Protein AF-A0A5U7RSE9-F1 (afdb_monomer)

Structure (mmCIF, N/CA/C/O backbone):
data_AF-A0A5U7RSE9-F1
#
_entry.id   AF-A0A5U7RSE9-F1
#
loop_
_atom_site.group_PDB
_atom_site.id
_atom_site.type_symbol
_atom_site.label_atom_id
_atom_site.label_alt_id
_atom_site.label_comp_id
_atom_site.label_asym_id
_atom_site.label_entity_id
_atom_site.label_seq_id
_atom_site.pdbx_PDB_ins_code
_atom_site.Cartn_x
_atom_site.Cartn_y
_atom_site.Cartn_z
_atom_site.occupancy
_atom_site.B_iso_or_equiv
_atom_site.auth_seq_id
_atom_site.auth_comp_id
_atom_site.auth_asym_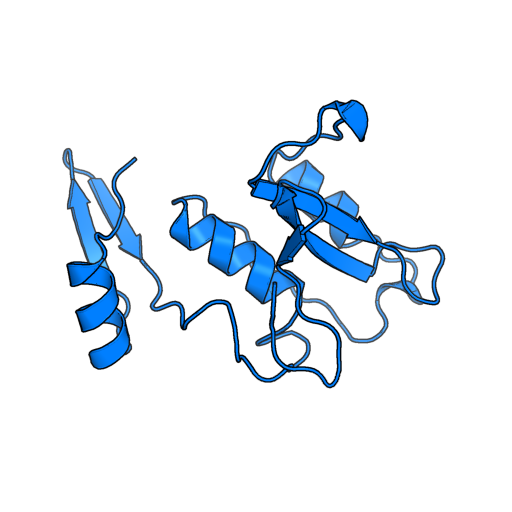id
_atom_site.auth_atom_id
_atom_site.pdbx_PDB_model_num
ATOM 1 N N . MET A 1 1 ? 1.856 3.867 -17.854 1.00 74.69 1 MET A N 1
ATOM 2 C CA . MET A 1 1 ? 3.034 4.048 -16.983 1.00 74.69 1 MET A CA 1
ATOM 3 C C . MET A 1 1 ? 3.894 2.803 -17.070 1.00 74.69 1 MET A C 1
ATOM 5 O O . MET A 1 1 ? 3.316 1.720 -17.140 1.00 74.69 1 MET A O 1
ATOM 9 N N . PRO A 1 2 ? 5.225 2.936 -17.121 1.00 86.88 2 PRO A N 1
ATOM 10 C CA . PRO A 1 2 ? 6.117 1.784 -17.115 1.00 86.88 2 PRO A CA 1
ATOM 11 C C . PRO A 1 2 ? 6.059 1.050 -15.766 1.00 86.88 2 PRO A C 1
ATOM 13 O O . PRO A 1 2 ? 5.820 1.667 -14.730 1.00 86.88 2 PRO A O 1
ATOM 16 N N . PHE A 1 3 ? 6.274 -0.265 -15.781 1.00 87.50 3 PHE A N 1
ATOM 17 C CA . PHE A 1 3 ? 6.263 -1.122 -14.593 1.00 87.50 3 PHE A CA 1
ATOM 18 C C . PHE A 1 3 ? 7.328 -2.217 -14.710 1.00 87.50 3 PHE A C 1
ATOM 20 O O . PHE A 1 3 ? 7.759 -2.556 -15.812 1.00 87.50 3 PHE A O 1
ATOM 27 N N . LEU A 1 4 ? 7.742 -2.778 -13.573 1.00 90.19 4 LEU A N 1
ATOM 28 C CA . LEU A 1 4 ? 8.668 -3.909 -13.535 1.00 90.19 4 LEU A CA 1
ATOM 29 C C . LEU A 1 4 ? 7.919 -5.215 -13.823 1.00 90.19 4 LEU A C 1
ATOM 31 O O . LEU A 1 4 ? 6.963 -5.551 -13.121 1.00 90.19 4 LEU A O 1
ATOM 35 N N . SER A 1 5 ? 8.366 -5.972 -14.825 1.00 91.56 5 SER A N 1
ATOM 36 C CA . SER A 1 5 ? 7.819 -7.297 -15.128 1.00 91.56 5 SER A CA 1
ATOM 37 C C . SER A 1 5 ? 8.088 -8.292 -13.992 1.00 91.56 5 SER A C 1
ATOM 39 O O . SER A 1 5 ? 8.918 -8.063 -13.111 1.00 91.56 5 SER A O 1
ATOM 41 N N . SER A 1 6 ? 7.442 -9.460 -14.021 1.00 91.50 6 SER A N 1
ATOM 42 C CA . SER A 1 6 ? 7.712 -10.525 -13.043 1.00 91.50 6 SER A CA 1
ATOM 43 C C . SER A 1 6 ? 9.187 -10.963 -13.023 1.00 91.50 6 SER A C 1
ATOM 45 O O . SER A 1 6 ? 9.716 -11.293 -11.958 1.00 91.50 6 SER A O 1
ATOM 47 N N . GLY A 1 7 ? 9.865 -10.933 -14.177 1.00 95.00 7 GLY A N 1
ATOM 48 C CA . GLY A 1 7 ? 11.298 -11.217 -14.280 1.00 95.00 7 GLY A CA 1
ATOM 49 C C . GLY A 1 7 ? 12.140 -10.143 -13.594 1.00 95.00 7 GLY A C 1
ATOM 50 O O . GLY A 1 7 ? 12.958 -10.467 -12.734 1.00 95.00 7 GLY A O 1
ATOM 51 N N . ASP A 1 8 ? 11.865 -8.869 -13.888 1.00 93.94 8 ASP A N 1
ATOM 52 C CA . ASP A 1 8 ? 12.548 -7.729 -13.259 1.00 93.94 8 ASP A CA 1
ATOM 53 C C . ASP A 1 8 ? 12.401 -7.776 -11.738 1.00 93.94 8 ASP A C 1
ATOM 55 O O . ASP A 1 8 ? 13.372 -7.642 -11.000 1.00 93.94 8 ASP A O 1
ATOM 59 N N . ARG A 1 9 ? 11.185 -8.058 -11.261 1.00 94.19 9 ARG A N 1
ATOM 60 C CA . ARG A 1 9 ? 10.868 -8.195 -9.837 1.00 94.19 9 ARG A CA 1
ATOM 61 C C . ARG A 1 9 ? 11.648 -9.319 -9.164 1.00 94.19 9 ARG A C 1
ATOM 63 O O . ARG A 1 9 ? 12.098 -9.146 -8.035 1.00 94.19 9 ARG A O 1
ATOM 70 N N . THR A 1 10 ? 11.834 -10.446 -9.847 1.00 95.50 10 THR A N 1
ATOM 71 C CA . THR A 1 10 ? 12.604 -11.579 -9.315 1.00 95.50 10 THR A CA 1
ATOM 72 C C . THR A 1 10 ? 14.057 -11.180 -9.064 1.00 95.50 10 THR A C 1
ATOM 74 O O . THR A 1 10 ? 14.586 -11.419 -7.981 1.00 95.50 10 THR A O 1
ATOM 77 N N . ILE A 1 11 ? 14.695 -10.515 -10.030 1.00 96.62 11 ILE A N 1
ATOM 78 C CA . ILE A 1 11 ? 16.099 -10.102 -9.906 1.00 96.62 11 ILE A CA 1
ATOM 79 C C . ILE A 1 11 ? 16.248 -8.893 -8.967 1.00 96.62 11 ILE A C 1
ATOM 81 O O . ILE A 1 11 ? 17.205 -8.817 -8.192 1.00 96.62 11 ILE A O 1
ATOM 85 N N . GLN A 1 12 ? 15.285 -7.969 -8.957 1.00 96.00 12 GLN A N 1
ATOM 86 C CA . GLN A 1 12 ? 15.269 -6.856 -8.009 1.00 96.00 12 GLN A CA 1
ATOM 87 C C . GLN A 1 12 ? 15.264 -7.369 -6.561 1.00 96.00 12 GLN A C 1
ATOM 89 O O . GLN A 1 12 ? 16.064 -6.909 -5.750 1.00 96.00 12 GLN A O 1
ATOM 94 N N . LEU A 1 13 ? 14.438 -8.376 -6.254 1.00 95.81 13 LEU A N 1
ATOM 95 C CA . LEU A 1 13 ? 14.399 -9.009 -4.932 1.00 95.81 13 LEU A CA 1
ATOM 96 C C . LEU A 1 13 ? 15.704 -9.732 -4.573 1.00 95.81 13 LEU A C 1
ATOM 98 O O . LEU A 1 13 ? 16.114 -9.692 -3.418 1.00 95.81 13 LEU A O 1
ATOM 102 N N . GLN A 1 14 ? 16.377 -10.361 -5.542 1.00 96.31 14 GLN A N 1
ATOM 103 C CA . GLN A 1 14 ? 17.674 -11.013 -5.314 1.00 96.31 14 GLN A CA 1
ATOM 104 C C . GLN A 1 14 ? 18.788 -10.012 -5.004 1.00 96.31 14 GLN A C 1
ATOM 106 O O . GLN A 1 14 ? 19.652 -10.279 -4.174 1.00 96.31 14 GLN A O 1
ATOM 111 N N . THR A 1 15 ? 18.782 -8.871 -5.691 1.00 96.12 15 THR A N 1
ATOM 112 C CA . THR A 1 15 ? 19.805 -7.834 -5.512 1.00 96.12 15 THR A CA 1
ATOM 113 C C . THR A 1 15 ? 19.526 -6.937 -4.311 1.00 96.12 15 THR A C 1
ATOM 115 O O . THR A 1 15 ? 20.460 -6.350 -3.776 1.00 96.12 15 THR A O 1
ATOM 118 N N . ALA A 1 16 ? 18.263 -6.828 -3.888 1.00 95.31 16 ALA A N 1
ATOM 119 C CA . ALA A 1 16 ? 17.799 -5.910 -2.850 1.00 95.31 16 ALA A CA 1
ATOM 120 C C . ALA A 1 16 ? 18.133 -4.430 -3.136 1.00 95.31 16 ALA A C 1
ATOM 122 O O . ALA A 1 16 ? 18.255 -3.618 -2.218 1.00 95.31 16 ALA A O 1
ATOM 123 N N . LEU A 1 17 ? 18.273 -4.061 -4.415 1.00 95.81 17 LEU A N 1
ATOM 124 C CA . LEU A 1 17 ? 18.633 -2.707 -4.837 1.00 95.81 17 LEU A CA 1
ATOM 125 C C . LEU A 1 17 ? 17.441 -1.955 -5.424 1.00 95.81 17 LEU A C 1
ATOM 127 O O . LEU A 1 17 ? 16.579 -2.522 -6.097 1.00 95.81 17 LEU A O 1
ATOM 131 N N . ALA A 1 18 ? 17.429 -0.638 -5.221 1.00 94.81 18 ALA A N 1
ATOM 132 C CA . ALA A 1 18 ? 16.567 0.239 -6.000 1.00 94.81 18 ALA A CA 1
ATOM 133 C C . ALA A 1 18 ? 17.008 0.217 -7.469 1.00 94.81 18 ALA A C 1
ATOM 135 O O . ALA A 1 18 ? 18.202 0.264 -7.766 1.00 94.81 18 ALA A O 1
ATOM 136 N N . TRP A 1 19 ? 16.046 0.135 -8.383 1.00 94.56 19 TRP A N 1
ATOM 137 C CA . TRP A 1 19 ? 16.297 0.039 -9.821 1.00 94.56 19 TRP A CA 1
ATOM 138 C C . TRP A 1 19 ? 15.777 1.277 -10.529 1.00 94.56 19 TRP A C 1
ATOM 140 O O . TRP A 1 19 ? 14.776 1.863 -10.116 1.00 94.56 19 TRP A O 1
ATOM 150 N N . TRP A 1 20 ? 16.484 1.711 -11.568 1.00 93.69 20 TRP A N 1
ATOM 151 C CA . TRP A 1 20 ? 16.116 2.881 -12.358 1.00 93.69 20 TRP A CA 1
ATOM 152 C C . TRP A 1 20 ? 15.783 2.416 -13.771 1.00 93.69 20 TRP A C 1
ATOM 154 O O . TRP A 1 20 ? 16.583 1.728 -14.401 1.00 93.69 20 TRP A O 1
ATOM 164 N N . LEU A 1 21 ? 14.602 2.784 -14.254 1.00 91.00 21 LEU A N 1
ATOM 165 C CA . LEU A 1 21 ? 14.117 2.446 -15.584 1.00 91.00 21 LEU A CA 1
ATOM 166 C C . LEU A 1 21 ? 14.035 3.717 -16.426 1.00 91.00 21 LEU A C 1
ATOM 168 O O . LEU A 1 21 ? 13.428 4.698 -16.006 1.00 91.00 21 LEU A O 1
ATOM 172 N N . MET A 1 22 ? 14.633 3.688 -17.612 1.00 92.19 22 MET A N 1
ATOM 173 C CA . MET A 1 22 ? 14.535 4.760 -18.597 1.00 92.19 22 MET A CA 1
ATOM 174 C C . MET A 1 22 ? 13.450 4.397 -19.618 1.00 92.19 22 MET A C 1
ATOM 176 O O . MET A 1 22 ? 13.572 3.372 -20.285 1.00 92.19 22 MET A O 1
ATOM 180 N N . CYS A 1 23 ? 12.400 5.209 -19.743 1.00 91.50 23 CYS A N 1
ATOM 181 C CA . CYS A 1 23 ? 11.309 5.019 -20.706 1.00 91.50 23 CYS A CA 1
ATOM 182 C C . CYS A 1 23 ? 10.845 6.388 -21.208 1.00 91.50 23 CYS A C 1
ATOM 184 O O . CYS A 1 23 ? 10.654 7.284 -20.392 1.00 91.50 23 CYS A O 1
ATOM 186 N N . ASP A 1 24 ? 10.682 6.558 -22.523 1.00 93.94 24 ASP A N 1
ATOM 187 C CA . ASP A 1 24 ? 10.212 7.811 -23.144 1.00 93.94 24 ASP A CA 1
ATOM 188 C C . ASP A 1 24 ? 10.953 9.067 -22.651 1.00 93.94 24 ASP A C 1
ATOM 190 O O . ASP A 1 24 ? 10.344 10.049 -22.238 1.00 93.94 24 ASP A O 1
ATOM 194 N N . GLU A 1 25 ? 12.290 9.015 -22.631 1.00 95.06 25 GLU A N 1
ATOM 195 C CA . GLU A 1 25 ? 13.149 10.113 -22.149 1.00 95.06 25 GLU A CA 1
ATOM 196 C C . GLU A 1 25 ? 12.927 10.508 -20.669 1.00 95.06 25 GLU A C 1
ATOM 198 O O . GLU A 1 25 ? 13.452 11.517 -20.199 1.00 95.06 25 GLU A O 1
ATOM 203 N N . GLN A 1 26 ? 12.255 9.657 -19.886 1.00 94.00 26 GLN A N 1
ATOM 204 C CA . GLN A 1 26 ? 12.044 9.826 -18.448 1.00 94.00 26 GLN A CA 1
ATOM 205 C C . GLN A 1 26 ? 12.691 8.703 -17.621 1.00 94.00 26 GLN A C 1
ATOM 207 O O . GLN A 1 26 ? 12.710 7.538 -18.021 1.00 94.00 26 GLN A O 1
ATOM 212 N N . ILE A 1 27 ? 13.207 9.062 -16.438 1.00 92.00 27 ILE A N 1
ATOM 213 C CA . ILE A 1 27 ? 13.758 8.122 -15.449 1.00 92.00 27 ILE A CA 1
ATOM 214 C C . ILE A 1 27 ? 12.705 7.834 -14.380 1.00 92.00 27 ILE A C 1
ATOM 216 O O . ILE A 1 27 ? 12.242 8.742 -13.692 1.00 92.00 27 ILE A O 1
ATOM 220 N N . TYR A 1 28 ? 12.424 6.554 -14.171 1.00 89.75 28 TYR A N 1
ATOM 221 C CA . TYR A 1 28 ? 11.525 6.033 -13.149 1.00 89.75 28 TYR A CA 1
ATOM 222 C C . TYR A 1 28 ? 12.333 5.271 -12.104 1.00 89.75 28 TYR A C 1
ATOM 224 O O . TYR A 1 28 ? 13.149 4.414 -12.443 1.00 89.75 28 TYR A O 1
ATOM 232 N N . LYS A 1 29 ? 12.124 5.580 -10.823 1.00 91.19 29 LYS A N 1
ATOM 233 C CA . LYS A 1 29 ? 12.854 4.959 -9.712 1.00 91.19 29 LYS A CA 1
ATOM 234 C C . LYS A 1 29 ? 11.948 3.968 -8.996 1.00 91.19 29 LYS A C 1
ATOM 236 O O . LYS A 1 29 ? 10.943 4.357 -8.418 1.00 91.19 29 LYS A O 1
ATOM 241 N N . PHE A 1 30 ? 12.346 2.704 -8.977 1.00 93.19 30 PHE A N 1
ATOM 242 C CA . PHE A 1 30 ? 11.621 1.639 -8.300 1.00 93.19 30 PHE A CA 1
ATOM 243 C C . PHE A 1 30 ? 12.354 1.232 -7.030 1.00 93.19 30 PHE A C 1
ATOM 245 O O . PHE A 1 30 ? 13.494 0.757 -7.076 1.00 93.19 30 PHE A O 1
ATOM 252 N N . ARG A 1 31 ? 11.689 1.395 -5.884 1.00 94.88 31 ARG A N 1
ATOM 253 C CA . ARG A 1 31 ? 12.178 0.871 -4.608 1.00 94.88 31 ARG A CA 1
ATOM 254 C C . ARG A 1 31 ? 12.124 -0.654 -4.665 1.00 94.88 31 ARG A C 1
ATOM 256 O O . ARG A 1 31 ? 11.183 -1.230 -5.213 1.00 94.88 31 ARG A O 1
ATOM 263 N N . CYS A 1 32 ? 13.111 -1.320 -4.072 1.00 95.31 32 CYS A N 1
ATOM 264 C CA . CYS A 1 32 ? 12.996 -2.757 -3.858 1.00 95.31 32 CYS A CA 1
ATOM 265 C C . CYS A 1 32 ? 11.947 -3.002 -2.770 1.00 95.31 32 CYS A C 1
ATOM 267 O O . CYS A 1 32 ? 12.163 -2.686 -1.603 1.00 95.31 32 CYS A O 1
ATOM 269 N N . VAL A 1 33 ? 10.800 -3.541 -3.172 1.00 95.12 33 VAL A N 1
ATOM 270 C CA . VAL A 1 33 ? 9.673 -3.837 -2.284 1.00 95.12 33 VAL A CA 1
ATOM 271 C C . VAL A 1 33 ? 9.600 -5.352 -2.087 1.00 95.12 33 VAL A C 1
ATOM 273 O O . VAL A 1 33 ? 9.439 -6.045 -3.094 1.00 95.12 33 VAL A O 1
ATOM 276 N N . PRO A 1 34 ? 9.688 -5.887 -0.853 1.00 94.50 34 PRO A N 1
ATOM 277 C CA . PRO A 1 34 ? 9.558 -7.324 -0.599 1.00 94.50 34 PRO A CA 1
ATOM 278 C C . PRO A 1 34 ? 8.156 -7.832 -0.964 1.00 94.50 34 PRO A C 1
ATOM 280 O O . PRO A 1 34 ? 7.241 -7.041 -1.208 1.00 94.50 34 PRO A O 1
ATOM 283 N N . HIS A 1 35 ? 7.943 -9.149 -0.976 1.00 95.38 35 HIS A N 1
ATOM 284 C CA . HIS A 1 35 ? 6.598 -9.708 -1.153 1.00 95.38 35 HIS A CA 1
ATOM 285 C C . HIS A 1 35 ? 5.604 -9.071 -0.178 1.00 95.38 35 HIS A C 1
ATOM 287 O O . HIS A 1 35 ? 5.935 -8.850 0.983 1.00 95.38 35 HIS A O 1
ATOM 293 N N . LEU A 1 36 ? 4.407 -8.727 -0.666 1.00 96.69 36 LEU A N 1
ATOM 294 C CA . LEU A 1 36 ? 3.395 -8.029 0.134 1.00 96.69 36 LEU A CA 1
ATOM 295 C C . LEU A 1 36 ? 2.906 -8.892 1.308 1.00 96.69 36 LEU A C 1
ATOM 297 O O . LEU A 1 36 ? 2.591 -8.361 2.364 1.00 96.69 36 LEU A O 1
ATOM 301 N N . THR A 1 37 ? 2.894 -10.214 1.156 1.00 97.25 37 THR A N 1
ATOM 302 C CA . THR A 1 37 ? 2.503 -11.182 2.191 1.00 97.25 37 THR A CA 1
ATOM 303 C C . THR A 1 37 ? 3.713 -11.762 2.924 1.00 97.25 37 THR A C 1
ATOM 305 O O . THR A 1 37 ? 4.790 -11.882 2.340 1.00 97.25 37 THR A O 1
ATOM 308 N N . GLY A 1 38 ? 3.520 -12.200 4.168 1.00 97.75 38 GLY A N 1
ATOM 309 C CA . GLY A 1 38 ? 4.549 -12.858 4.975 1.00 97.75 38 GLY A CA 1
ATOM 310 C C . GLY A 1 38 ? 5.526 -11.903 5.664 1.00 97.75 38 GLY A C 1
ATOM 311 O O . GLY A 1 38 ? 6.571 -12.346 6.131 1.00 97.75 38 GLY A O 1
ATOM 312 N N . ARG A 1 39 ? 5.228 -10.600 5.713 1.00 97.56 39 ARG A N 1
ATOM 313 C CA . ARG A 1 39 ? 6.068 -9.601 6.389 1.00 97.56 39 ARG A CA 1
ATOM 314 C C . ARG A 1 39 ? 5.797 -9.625 7.885 1.00 97.56 39 ARG A C 1
ATOM 316 O O . ARG A 1 39 ? 4.646 -9.778 8.267 1.00 97.56 39 ARG A O 1
ATOM 323 N N . GLN A 1 40 ? 6.828 -9.428 8.702 1.00 97.81 40 GLN A N 1
ATOM 324 C CA . GLN A 1 40 ? 6.656 -9.191 10.133 1.00 97.81 40 GLN A CA 1
ATOM 325 C C . GLN A 1 40 ? 6.171 -7.757 10.369 1.00 97.81 40 GLN A C 1
ATOM 327 O O . GLN A 1 40 ? 6.636 -6.830 9.699 1.00 97.81 40 GLN A O 1
ATOM 332 N N . PHE A 1 41 ? 5.253 -7.582 11.318 1.00 97.38 41 PHE A N 1
ATOM 333 C CA . PHE A 1 41 ? 4.752 -6.264 11.683 1.00 97.38 41 PHE A CA 1
ATOM 334 C C . PHE A 1 41 ? 5.792 -5.470 12.479 1.00 97.38 41 PHE A C 1
ATOM 336 O O . PHE A 1 41 ? 6.290 -5.951 13.495 1.00 97.38 41 PHE A O 1
ATOM 343 N N . GLU A 1 42 ? 6.063 -4.243 12.041 1.00 96.31 42 GLU A N 1
ATOM 344 C CA . GLU A 1 42 ? 6.837 -3.238 12.775 1.00 96.31 42 GLU A CA 1
ATOM 345 C C . GLU A 1 42 ? 6.209 -1.864 12.515 1.00 96.31 42 GLU A C 1
ATOM 347 O O . GLU A 1 42 ? 6.136 -1.418 11.364 1.00 96.31 42 GLU A O 1
ATOM 352 N N . HIS A 1 43 ? 5.707 -1.207 13.564 1.00 94.50 43 HIS A N 1
ATOM 353 C CA . HIS A 1 43 ? 5.015 0.073 13.418 1.00 94.50 43 HIS A CA 1
ATOM 354 C C . HIS A 1 43 ? 5.941 1.139 12.817 1.00 94.50 43 HIS A C 1
ATOM 356 O O . HIS A 1 43 ? 7.111 1.232 13.178 1.00 94.50 43 HIS A O 1
ATOM 362 N N . GLY A 1 44 ? 5.448 1.917 11.851 1.00 93.25 44 GLY A N 1
ATOM 363 C CA . GLY A 1 44 ? 6.261 2.933 11.174 1.00 93.25 44 GLY A CA 1
ATOM 364 C C . GLY A 1 44 ? 7.200 2.384 10.089 1.00 93.25 44 GLY A C 1
ATOM 365 O O . GLY A 1 44 ? 7.608 3.145 9.213 1.00 93.25 44 GLY A O 1
ATOM 366 N N . VAL A 1 45 ? 7.493 1.077 10.086 1.00 94.62 45 VAL A N 1
ATOM 367 C CA . VAL A 1 45 ? 8.479 0.448 9.189 1.00 94.62 45 VAL A CA 1
ATOM 368 C C . VAL A 1 45 ? 7.802 -0.541 8.244 1.00 94.62 45 VAL A C 1
ATOM 370 O O . VAL A 1 45 ? 7.699 -0.276 7.046 1.00 94.62 45 VAL A O 1
ATOM 373 N N . THR A 1 46 ? 7.258 -1.641 8.761 1.00 96.00 46 THR A N 1
ATOM 374 C CA . THR A 1 46 ? 6.518 -2.668 8.013 1.00 96.00 46 THR A CA 1
ATOM 375 C C . THR A 1 46 ? 5.149 -2.892 8.642 1.00 96.00 46 THR A C 1
ATOM 377 O O . THR A 1 46 ? 4.891 -3.925 9.246 1.00 96.00 46 THR A O 1
ATOM 380 N N . ASP A 1 47 ? 4.228 -1.948 8.471 1.00 96.44 47 ASP A N 1
ATOM 381 C CA . ASP A 1 47 ? 2.865 -2.046 9.006 1.00 96.44 47 ASP A CA 1
ATOM 382 C C . ASP A 1 47 ? 1.793 -1.965 7.906 1.00 96.44 47 ASP A C 1
ATOM 384 O O . ASP A 1 47 ? 2.071 -2.182 6.722 1.00 96.44 47 ASP A O 1
ATOM 388 N N . CYS A 1 48 ? 0.546 -1.697 8.303 1.00 96.25 48 CYS A N 1
ATOM 389 C CA . CYS A 1 48 ? -0.594 -1.576 7.401 1.00 96.25 48 CYS A CA 1
ATOM 390 C C . CYS A 1 48 ? -0.446 -0.441 6.376 1.00 96.25 48 CYS A C 1
ATOM 392 O O . CYS A 1 48 ? -0.752 -0.660 5.202 1.00 96.25 48 CYS A O 1
ATOM 394 N N . TYR A 1 49 ? 0.082 0.725 6.767 1.00 96.56 49 TYR A N 1
ATOM 395 C CA . TYR A 1 49 ? 0.302 1.822 5.824 1.00 96.56 49 TYR A CA 1
ATOM 396 C C . TYR A 1 49 ? 1.431 1.486 4.855 1.00 96.56 49 TYR A C 1
ATOM 398 O O . TYR A 1 49 ? 1.264 1.657 3.648 1.00 96.56 49 TYR A O 1
ATOM 406 N N . THR A 1 50 ? 2.552 0.942 5.350 1.00 97.12 50 THR A N 1
ATOM 407 C CA . THR A 1 50 ? 3.650 0.521 4.467 1.00 97.12 50 THR A CA 1
ATOM 408 C C . THR A 1 50 ? 3.177 -0.535 3.468 1.00 97.12 50 THR A C 1
ATOM 410 O O . THR A 1 50 ? 3.527 -0.453 2.295 1.00 97.12 50 THR A O 1
ATOM 413 N N . LEU A 1 51 ? 2.361 -1.510 3.892 1.00 97.94 51 LEU A N 1
ATOM 414 C CA . LEU A 1 51 ? 1.810 -2.534 2.999 1.00 97.94 51 LEU A CA 1
ATOM 415 C C . LEU A 1 51 ? 0.962 -1.919 1.878 1.00 97.94 51 LEU A C 1
ATOM 417 O O . LEU A 1 51 ? 1.152 -2.250 0.706 1.00 97.94 51 LEU A O 1
ATOM 421 N N . PHE A 1 52 ? 0.054 -1.015 2.243 1.00 96.06 52 PHE A N 1
ATOM 422 C CA . PHE A 1 52 ? -0.790 -0.281 1.306 1.00 96.06 52 PHE A CA 1
ATOM 423 C C . PHE A 1 52 ? 0.045 0.554 0.322 1.00 96.06 52 PHE A C 1
ATOM 425 O O . PHE A 1 52 ? -0.091 0.413 -0.894 1.00 96.06 52 PHE A O 1
ATOM 432 N N . ARG A 1 53 ? 0.977 1.358 0.842 1.00 96.69 53 ARG A N 1
ATOM 433 C CA . ARG A 1 53 ? 1.896 2.188 0.056 1.00 96.69 53 ARG A CA 1
ATOM 434 C C . ARG A 1 53 ? 2.747 1.362 -0.902 1.00 96.69 53 ARG A C 1
ATOM 436 O O . ARG A 1 53 ? 2.948 1.755 -2.048 1.00 96.69 53 ARG A O 1
ATOM 443 N N . ASP A 1 54 ? 3.248 0.222 -0.448 1.00 96.94 54 ASP A N 1
ATOM 444 C CA . ASP A 1 54 ? 4.045 -0.676 -1.271 1.00 96.94 54 ASP A CA 1
ATOM 445 C C . ASP A 1 54 ? 3.222 -1.303 -2.394 1.00 96.94 54 ASP A C 1
ATOM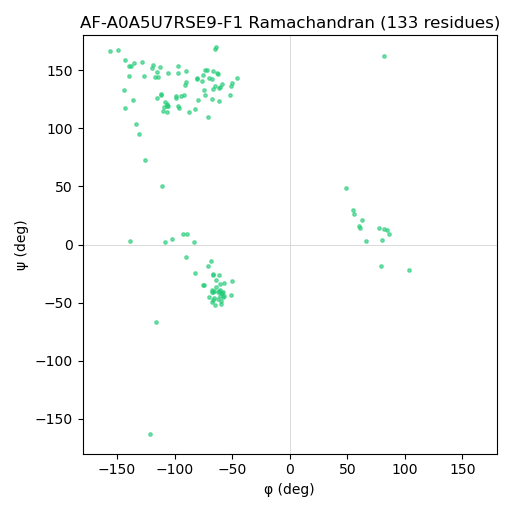 447 O O . ASP A 1 54 ? 3.705 -1.382 -3.517 1.00 96.94 54 ASP A O 1
ATOM 451 N N . ALA A 1 55 ? 1.978 -1.707 -2.139 1.00 96.19 55 ALA A N 1
ATOM 452 C CA . ALA A 1 55 ? 1.110 -2.227 -3.190 1.00 96.19 55 ALA A CA 1
ATOM 453 C C . ALA A 1 55 ? 0.823 -1.175 -4.276 1.00 96.19 55 ALA A C 1
ATOM 455 O O . ALA A 1 55 ? 0.885 -1.492 -5.463 1.00 96.19 55 ALA A O 1
ATOM 456 N N . TYR A 1 56 ? 0.589 0.082 -3.884 1.00 95.06 56 TYR A N 1
ATOM 457 C CA . TYR A 1 56 ? 0.422 1.192 -4.827 1.00 95.06 56 TYR A CA 1
ATOM 458 C C . TYR A 1 56 ? 1.713 1.479 -5.603 1.00 95.06 56 TYR A C 1
ATOM 460 O O . TYR A 1 56 ? 1.660 1.632 -6.823 1.00 95.06 56 TYR A O 1
ATOM 468 N N . HIS A 1 57 ? 2.879 1.424 -4.947 1.00 94.50 57 HIS A N 1
ATOM 469 C CA . HIS A 1 57 ? 4.174 1.546 -5.625 1.00 94.50 57 HIS A CA 1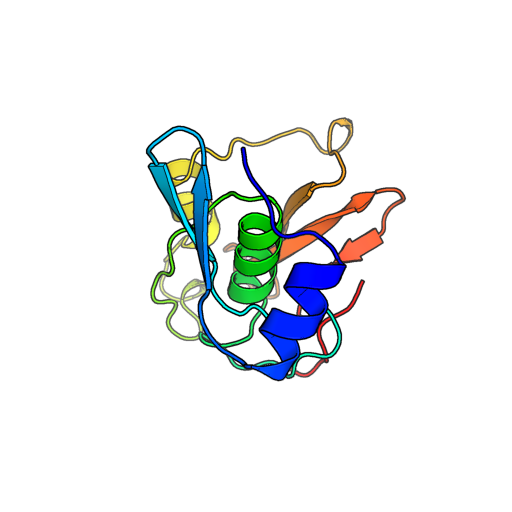
ATOM 470 C C . HIS A 1 57 ? 4.354 0.468 -6.705 1.00 94.50 57 HIS A C 1
ATOM 472 O O . HIS A 1 57 ? 4.817 0.758 -7.807 1.00 94.50 57 HIS A O 1
ATOM 478 N N . LEU A 1 58 ? 3.934 -0.772 -6.430 1.00 92.50 58 LEU A N 1
ATOM 479 C CA . LEU A 1 58 ? 3.956 -1.861 -7.416 1.00 92.50 58 LEU A CA 1
ATOM 480 C C . LEU A 1 58 ? 2.984 -1.644 -8.582 1.00 92.50 58 LEU A C 1
ATOM 482 O O . LEU A 1 58 ? 3.243 -2.139 -9.677 1.00 92.50 58 LEU A O 1
ATOM 486 N N . ALA A 1 59 ? 1.910 -0.883 -8.369 1.00 90.69 59 ALA A N 1
ATOM 487 C CA . ALA A 1 59 ? 1.006 -0.411 -9.417 1.00 90.69 59 ALA A CA 1
ATOM 488 C C . ALA A 1 59 ? 1.510 0.868 -10.126 1.00 90.69 59 ALA A C 1
ATOM 490 O O . ALA A 1 59 ? 0.838 1.388 -11.017 1.00 90.69 59 ALA A O 1
ATOM 491 N N . GLY A 1 60 ? 2.694 1.371 -9.757 1.00 88.44 60 GLY A N 1
ATOM 492 C CA . GLY A 1 60 ? 3.317 2.567 -10.325 1.00 88.44 60 GLY A CA 1
ATOM 493 C C . GLY A 1 60 ? 2.863 3.888 -9.695 1.00 88.44 60 GLY A C 1
ATOM 494 O O . GLY A 1 60 ? 3.143 4.944 -10.254 1.00 88.44 60 GLY A O 1
ATOM 495 N N . ILE A 1 61 ? 2.166 3.849 -8.558 1.00 90.75 61 ILE A N 1
ATOM 496 C CA . ILE A 1 61 ? 1.696 5.031 -7.829 1.00 90.75 61 ILE A CA 1
ATOM 497 C C . ILE A 1 61 ? 2.540 5.207 -6.565 1.00 90.75 61 ILE A C 1
ATOM 499 O O . ILE A 1 61 ? 2.475 4.402 -5.638 1.00 90.75 61 ILE A O 1
ATOM 503 N N . ASP A 1 62 ? 3.318 6.283 -6.510 1.00 90.94 62 ASP A N 1
ATOM 504 C CA . ASP A 1 62 ? 4.133 6.609 -5.342 1.00 90.94 62 ASP A CA 1
ATOM 505 C C . ASP A 1 62 ? 3.346 7.436 -4.325 1.00 90.94 62 ASP A C 1
ATOM 507 O O . ASP A 1 62 ? 2.992 8.586 -4.574 1.00 90.94 62 ASP A O 1
ATOM 511 N N . LEU A 1 63 ? 3.110 6.847 -3.152 1.00 94.25 63 LEU A N 1
ATOM 512 C CA . LEU A 1 63 ? 2.487 7.527 -2.018 1.00 94.25 63 LEU A CA 1
ATOM 513 C C . LEU A 1 63 ? 3.543 8.051 -1.032 1.00 94.25 63 LEU A C 1
ATOM 515 O O . LEU A 1 63 ? 4.600 7.417 -0.864 1.00 94.25 63 LEU A O 1
ATOM 519 N N . PRO A 1 64 ? 3.271 9.186 -0.356 1.00 94.19 64 PRO A N 1
ATOM 520 C CA . PRO A 1 64 ? 4.190 9.754 0.621 1.00 94.19 64 PRO A CA 1
ATOM 521 C C . PRO A 1 64 ? 4.416 8.790 1.787 1.00 94.19 64 PRO A C 1
ATOM 523 O O . PRO A 1 64 ? 3.523 8.045 2.185 1.00 94.19 64 PRO A O 1
ATOM 526 N N . ASP A 1 65 ? 5.621 8.811 2.347 1.00 93.81 65 ASP A N 1
ATOM 527 C CA . ASP A 1 65 ? 5.887 8.197 3.645 1.00 93.81 65 ASP A CA 1
ATOM 528 C C . ASP A 1 65 ? 5.783 9.294 4.697 1.00 93.81 65 ASP A C 1
ATOM 530 O O . ASP A 1 65 ? 6.530 10.274 4.636 1.00 93.81 65 ASP A O 1
ATOM 534 N N . PHE A 1 66 ? 4.832 9.171 5.614 1.00 91.06 66 PHE A N 1
ATOM 535 C CA . PHE A 1 66 ? 4.647 10.135 6.689 1.00 91.06 66 PHE A CA 1
ATOM 536 C C . PHE A 1 66 ? 4.926 9.483 8.035 1.00 91.06 66 PHE A C 1
ATOM 538 O O . PHE A 1 66 ? 4.691 8.289 8.248 1.00 91.06 66 PHE A O 1
ATOM 545 N N . HIS A 1 67 ? 5.430 10.301 8.956 1.00 90.56 67 HIS A N 1
ATOM 546 C CA . HIS A 1 67 ? 5.610 9.871 10.328 1.00 90.56 67 HIS A CA 1
ATOM 547 C C . HIS A 1 67 ? 4.247 9.621 10.973 1.00 90.56 67 HIS A C 1
ATOM 549 O O . HIS A 1 67 ? 3.322 10.423 10.847 1.00 90.56 67 HIS A O 1
ATOM 555 N N . ARG A 1 68 ? 4.148 8.492 11.660 1.00 92.19 68 ARG A N 1
ATOM 556 C CA . ARG A 1 68 ? 2.972 8.034 12.385 1.00 92.19 68 ARG A CA 1
ATOM 557 C C . ARG A 1 68 ? 3.481 7.567 13.737 1.00 92.19 68 ARG A C 1
ATOM 559 O O . ARG A 1 68 ? 4.214 6.591 13.819 1.00 92.19 68 ARG A O 1
ATOM 566 N N . GLU A 1 69 ? 3.242 8.400 14.738 1.00 90.75 69 GLU A N 1
ATOM 567 C CA . GLU A 1 69 ? 3.631 8.133 16.118 1.00 90.75 69 GLU A CA 1
ATOM 568 C C . GLU A 1 69 ? 2.676 7.097 16.707 1.00 90.75 69 GLU A C 1
ATOM 570 O O . GLU A 1 69 ? 1.489 7.151 16.397 1.00 90.75 69 GLU A O 1
ATOM 575 N N . ASP A 1 70 ? 3.149 6.214 17.589 1.00 89.31 70 ASP A N 1
ATOM 576 C CA . ASP A 1 70 ? 2.268 5.278 18.294 1.00 89.31 70 ASP A CA 1
ATOM 577 C C . ASP A 1 70 ? 1.070 6.004 18.931 1.00 89.31 70 ASP A C 1
ATOM 579 O O . ASP A 1 70 ? 1.190 7.112 19.480 1.00 89.31 70 ASP A O 1
ATOM 583 N N . ASP A 1 71 ? -0.098 5.371 18.822 1.00 89.44 71 ASP A N 1
ATOM 584 C CA . ASP A 1 71 ? -1.379 5.849 19.345 1.00 89.44 71 ASP A CA 1
ATOM 585 C C . ASP A 1 71 ? -1.781 7.262 18.866 1.00 89.44 71 ASP A C 1
ATOM 587 O O . ASP A 1 71 ? -2.494 7.991 19.561 1.00 89.44 71 ASP A O 1
ATOM 591 N N . TRP A 1 72 ? -1.358 7.684 17.663 1.00 88.69 72 TRP A N 1
ATOM 592 C CA . TRP A 1 72 ? -1.731 8.989 17.078 1.00 88.69 72 TRP A CA 1
ATOM 593 C C . TRP A 1 72 ? -3.245 9.262 17.104 1.00 88.69 72 TRP A C 1
ATOM 595 O O . TRP A 1 72 ? -3.691 10.408 17.220 1.00 88.69 72 TRP A O 1
ATOM 605 N N . TRP A 1 73 ? -4.043 8.198 17.003 1.00 89.56 73 TRP A N 1
ATOM 606 C CA . TRP A 1 73 ? -5.501 8.236 16.975 1.00 89.56 73 TRP A CA 1
ATOM 607 C C . TRP A 1 73 ? -6.113 8.713 18.302 1.00 89.56 73 TRP A C 1
ATOM 609 O O . TRP A 1 73 ? -7.196 9.299 18.288 1.00 89.56 73 TRP A O 1
ATOM 619 N N . ASP A 1 74 ? -5.402 8.537 19.420 1.00 88.69 74 ASP A N 1
ATOM 620 C CA . ASP A 1 74 ? -5.787 9.029 20.749 1.00 88.69 74 ASP A CA 1
ATOM 621 C C . ASP A 1 74 ? -5.250 10.444 21.025 1.00 88.69 74 ASP A C 1
ATOM 623 O O . ASP A 1 74 ? -5.684 11.122 21.956 1.00 88.69 74 ASP A O 1
ATOM 627 N N . LYS A 1 75 ? -4.352 10.936 20.165 1.00 88.50 75 LYS A N 1
ATOM 628 C CA . LYS A 1 75 ? -3.763 12.284 20.220 1.00 88.50 75 LYS A CA 1
ATOM 629 C C . LYS A 1 75 ? -4.530 13.303 19.369 1.00 88.50 75 LYS A C 1
ATOM 631 O O . LYS A 1 75 ? -4.077 14.430 19.185 1.00 88.50 75 LYS A O 1
ATOM 636 N N . GLY A 1 76 ? -5.697 12.914 18.847 1.00 84.38 76 GLY A N 1
ATOM 637 C CA . GLY A 1 76 ? -6.564 13.767 18.030 1.00 84.38 76 GLY A CA 1
ATOM 638 C C . GLY A 1 76 ? -6.108 13.935 16.577 1.00 84.38 76 GLY A C 1
ATOM 639 O O . GLY A 1 76 ? -6.605 14.826 15.892 1.00 84.38 76 GLY A O 1
ATOM 640 N N . GLN A 1 77 ? -5.175 13.107 16.096 1.00 87.44 7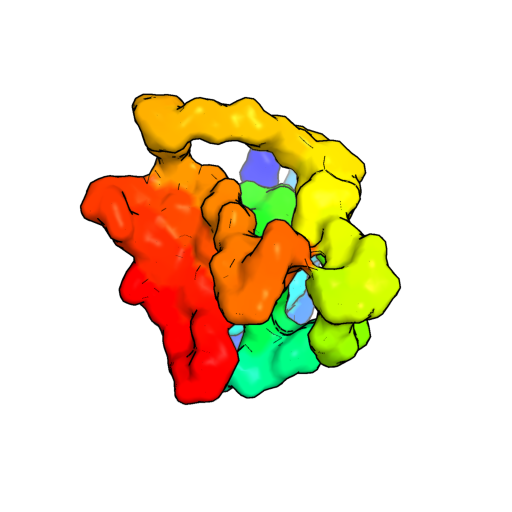7 GLN A N 1
ATOM 641 C CA . GLN A 1 77 ? -4.683 13.159 14.717 1.00 87.44 77 GLN A CA 1
ATOM 642 C C . GLN A 1 77 ? -5.509 12.243 13.804 1.00 87.44 77 GLN A C 1
ATOM 644 O O . GLN A 1 77 ? -5.761 11.093 14.151 1.00 87.44 77 GLN A O 1
ATOM 649 N N . ASN A 1 78 ? -5.862 12.705 12.600 1.00 88.81 78 ASN A N 1
ATOM 650 C CA . ASN A 1 78 ? -6.633 11.934 11.617 1.00 88.81 78 ASN A CA 1
ATOM 651 C C . ASN A 1 78 ? -5.788 11.547 10.391 1.00 88.81 78 ASN A C 1
ATOM 653 O O . ASN A 1 78 ? -6.170 11.767 9.241 1.00 88.81 78 ASN A O 1
ATOM 657 N N . LEU A 1 79 ? -4.610 10.965 10.654 1.00 90.56 79 LEU A N 1
ATOM 658 C CA . LEU A 1 79 ? -3.554 10.775 9.654 1.00 90.56 79 LEU A CA 1
ATOM 659 C C . LEU A 1 79 ? -4.043 10.100 8.369 1.00 90.56 79 LEU A C 1
ATOM 661 O O . LEU A 1 79 ? -3.677 10.541 7.285 1.00 90.56 79 LEU A O 1
ATOM 665 N N . TYR A 1 80 ? -4.865 9.054 8.459 1.00 91.81 80 TYR A N 1
ATOM 666 C CA . TYR A 1 80 ? -5.329 8.354 7.263 1.00 91.81 80 TYR A CA 1
ATOM 667 C C . TYR A 1 80 ? -6.201 9.229 6.370 1.00 91.81 80 TYR A C 1
ATOM 669 O O . TYR A 1 80 ? -5.931 9.328 5.177 1.00 91.81 80 TYR A O 1
ATOM 677 N N . LEU A 1 81 ? -7.244 9.850 6.921 1.00 90.56 81 LEU A N 1
ATOM 678 C CA . LEU A 1 81 ? -8.183 10.609 6.099 1.00 90.56 81 LEU A CA 1
ATOM 679 C C . LEU A 1 81 ? -7.517 11.858 5.514 1.00 90.56 81 LEU A C 1
ATOM 681 O O . LEU A 1 81 ? -7.683 12.109 4.322 1.00 90.56 81 LEU A O 1
ATOM 685 N N . ASP A 1 82 ? -6.701 12.553 6.309 1.00 90.88 82 ASP A N 1
ATOM 686 C CA . ASP A 1 82 ? -6.010 13.767 5.872 1.00 90.88 82 ASP A CA 1
ATOM 687 C C . ASP A 1 82 ? -4.981 13.461 4.762 1.00 90.88 82 ASP A C 1
ATOM 689 O O . ASP A 1 82 ? -4.947 14.136 3.731 1.00 90.88 82 ASP A O 1
ATOM 693 N N . ASN A 1 83 ? -4.163 12.409 4.921 1.00 92.19 83 ASN A N 1
ATOM 694 C CA . ASN A 1 83 ? -3.130 12.067 3.933 1.00 92.19 83 ASN A CA 1
ATOM 695 C C . ASN A 1 83 ? -3.695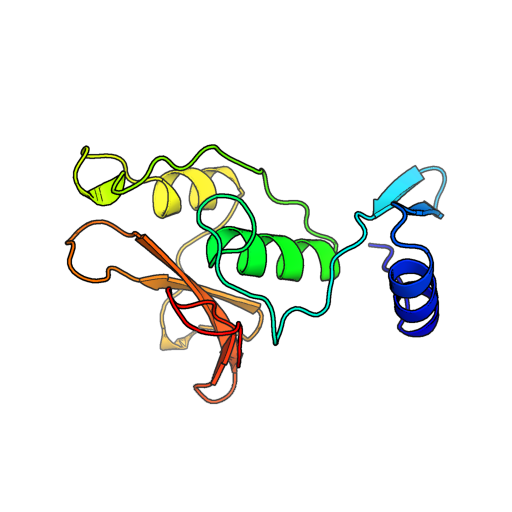 11.427 2.659 1.00 92.19 83 ASN A C 1
ATOM 697 O O . ASN A 1 83 ? -3.146 11.647 1.577 1.00 92.19 83 ASN A O 1
ATOM 701 N N . LEU A 1 84 ? -4.763 10.629 2.759 1.00 92.69 84 LEU A N 1
ATOM 702 C CA . LEU A 1 84 ? -5.383 10.011 1.585 1.00 92.69 84 LEU A CA 1
ATOM 703 C C . LEU A 1 84 ? -6.020 11.073 0.688 1.00 92.69 84 LEU A C 1
ATOM 705 O O . LEU A 1 84 ? -5.754 11.084 -0.513 1.00 92.69 84 LEU A O 1
ATOM 709 N N . GLU A 1 85 ? -6.794 11.998 1.257 1.00 92.25 85 GLU A N 1
ATOM 710 C CA . GLU A 1 85 ? -7.394 13.092 0.486 1.00 92.25 85 GLU A CA 1
ATOM 711 C C . GLU A 1 85 ? -6.314 13.967 -0.169 1.00 92.25 85 GLU A C 1
ATOM 713 O O . GLU A 1 85 ? -6.371 14.227 -1.372 1.00 92.25 85 GLU A O 1
ATOM 718 N N . ALA A 1 86 ? -5.258 14.320 0.575 1.00 92.88 86 ALA A N 1
ATOM 719 C CA . ALA A 1 86 ? -4.115 15.057 0.033 1.00 92.88 86 ALA A CA 1
ATOM 720 C C . ALA A 1 86 ? -3.367 14.301 -1.085 1.00 92.88 86 ALA A C 1
ATOM 722 O O . ALA A 1 86 ? -2.756 14.927 -1.951 1.00 92.88 86 ALA A O 1
ATOM 723 N N . SER A 1 87 ? -3.434 12.966 -1.093 1.00 93.94 87 SER A N 1
ATOM 724 C CA . SER A 1 87 ? -2.841 12.101 -2.124 1.00 93.94 87 SER A CA 1
ATOM 725 C C . SER A 1 87 ? -3.791 11.817 -3.299 1.00 93.94 87 SER A C 1
ATOM 727 O O . SER A 1 87 ? -3.481 10.984 -4.149 1.00 93.94 87 SER A O 1
ATOM 729 N N . GLY A 1 88 ? -4.941 12.497 -3.368 1.00 94.31 88 GLY A N 1
ATOM 730 C CA . GLY A 1 88 ? -5.896 12.397 -4.476 1.00 94.31 88 GLY A CA 1
ATOM 731 C C . GLY A 1 88 ? -6.913 11.262 -4.351 1.00 94.31 88 GLY A C 1
ATOM 732 O O . GLY A 1 88 ? -7.656 11.001 -5.300 1.00 94.31 88 GLY A O 1
ATOM 733 N N . PHE A 1 89 ? -6.979 10.590 -3.199 1.00 95.81 89 PHE A N 1
ATOM 734 C CA . PHE A 1 89 ? -8.049 9.636 -2.934 1.00 95.81 89 PHE A CA 1
ATOM 735 C C . PHE A 1 89 ? -9.367 10.366 -2.704 1.00 95.81 89 PHE A C 1
ATOM 737 O O . PHE A 1 89 ? -9.421 11.468 -2.163 1.00 95.81 89 PHE A O 1
ATOM 744 N N . TYR A 1 90 ? -10.454 9.697 -3.060 1.00 95.12 90 TYR A N 1
ATOM 745 C CA . TYR A 1 90 ? -11.806 10.150 -2.782 1.00 95.12 90 TYR A CA 1
ATOM 746 C C . TYR A 1 90 ? -12.631 8.980 -2.260 1.00 95.12 90 TYR A C 1
ATOM 748 O O . TYR A 1 90 ? -12.330 7.811 -2.505 1.00 95.12 90 TYR A O 1
ATOM 756 N N . ARG A 1 91 ? -13.686 9.293 -1.510 1.00 94.88 91 ARG A N 1
ATOM 757 C CA . ARG A 1 91 ? -14.562 8.269 -0.940 1.00 94.88 91 ARG A CA 1
ATOM 758 C C . ARG A 1 91 ? -15.456 7.673 -2.021 1.00 94.88 91 ARG A C 1
ATOM 760 O O . ARG A 1 91 ? -16.111 8.401 -2.766 1.00 94.88 91 ARG A O 1
ATOM 767 N N . VAL A 1 92 ? -15.533 6.350 -2.036 1.00 95.06 92 VAL A N 1
ATOM 768 C CA . VAL A 1 92 ? -16.478 5.576 -2.845 1.00 95.06 92 VAL A CA 1
ATOM 769 C C . VAL A 1 92 ? -17.482 4.875 -1.935 1.00 95.06 92 VAL A C 1
ATOM 771 O O . VAL A 1 92 ? -17.193 4.595 -0.771 1.00 95.06 92 VAL A O 1
ATOM 774 N N . SER A 1 93 ? -18.685 4.618 -2.445 1.00 94.88 93 SER A N 1
ATOM 775 C CA . SER A 1 93 ? -19.671 3.815 -1.725 1.00 94.88 93 SER A CA 1
ATOM 776 C C . SER A 1 93 ? -19.278 2.335 -1.756 1.00 94.88 93 SER A C 1
ATOM 778 O O . SER A 1 93 ? -18.643 1.872 -2.703 1.00 94.88 93 SER A O 1
ATOM 780 N N . ALA A 1 94 ? -19.651 1.582 -0.719 1.00 90.50 94 ALA A N 1
ATOM 781 C CA . ALA A 1 94 ? -19.234 0.186 -0.567 1.00 90.50 94 ALA A CA 1
ATOM 782 C C . ALA A 1 94 ? -19.704 -0.716 -1.725 1.00 90.50 94 ALA A C 1
ATOM 784 O O . ALA A 1 94 ? -18.982 -1.614 -2.142 1.00 90.50 94 ALA A O 1
ATOM 785 N N . ASP A 1 95 ? -20.882 -0.445 -2.290 1.00 93.62 95 ASP A N 1
ATOM 786 C CA . ASP A 1 95 ? -21.434 -1.139 -3.460 1.00 93.62 95 ASP A CA 1
ATOM 787 C C . ASP A 1 95 ? -20.665 -0.857 -4.764 1.00 93.62 95 ASP A C 1
ATOM 789 O O . ASP A 1 95 ? -20.826 -1.576 -5.748 1.00 93.62 95 ASP A O 1
ATOM 793 N N . ARG A 1 96 ? -19.811 0.173 -4.771 1.00 95.81 96 ARG A N 1
ATOM 794 C CA . ARG A 1 96 ? -18.969 0.566 -5.905 1.00 95.81 96 ARG A CA 1
ATOM 795 C C . ARG A 1 96 ? -17.490 0.255 -5.701 1.00 95.81 96 ARG A C 1
ATOM 797 O O . ARG A 1 96 ? -16.704 0.599 -6.583 1.00 95.81 96 ARG A O 1
ATOM 804 N N . ALA A 1 97 ? -17.122 -0.360 -4.577 1.00 95.81 97 ALA A N 1
ATOM 805 C CA . ALA A 1 97 ? -15.740 -0.699 -4.274 1.00 95.81 97 ALA A CA 1
ATOM 806 C C . ALA A 1 97 ? -15.170 -1.681 -5.312 1.00 95.81 97 ALA A C 1
ATOM 808 O O . ALA A 1 97 ? -15.805 -2.676 -5.672 1.00 95.81 97 ALA A O 1
ATOM 809 N N . GLN A 1 98 ? -13.954 -1.413 -5.773 1.00 97.19 98 GLN A N 1
ATOM 810 C CA . GLN A 1 98 ? -13.236 -2.185 -6.782 1.00 97.19 98 GLN A CA 1
ATOM 811 C C . GLN A 1 98 ? -11.921 -2.734 -6.220 1.00 97.19 98 GLN A C 1
ATOM 813 O O . GLN A 1 98 ? -11.335 -2.133 -5.317 1.00 97.19 98 GLN A O 1
ATOM 818 N N . PRO A 1 99 ? -11.423 -3.874 -6.734 1.00 97.25 99 PRO A N 1
ATOM 819 C CA . PRO A 1 99 ? -10.097 -4.355 -6.374 1.00 97.25 99 PRO A CA 1
ATOM 820 C C . PRO A 1 99 ? -9.036 -3.262 -6.562 1.00 97.25 99 PRO A C 1
ATOM 822 O O . PRO A 1 99 ? -8.952 -2.656 -7.627 1.00 97.25 99 PRO A O 1
ATOM 825 N N . GLY A 1 100 ? -8.232 -3.028 -5.527 1.00 96.00 100 GLY A N 1
ATOM 826 C CA . GLY A 1 100 ? -7.267 -1.930 -5.458 1.00 96.00 100 GLY A CA 1
ATOM 827 C C . GLY A 1 100 ? -7.711 -0.766 -4.569 1.00 96.00 100 GLY A C 1
ATOM 828 O O . GLY A 1 100 ? -6.844 -0.055 -4.059 1.00 96.00 100 GLY A O 1
ATOM 829 N N . ASP A 1 101 ? -9.012 -0.605 -4.306 1.00 97.00 101 ASP A N 1
ATOM 830 C CA . ASP A 1 101 ? -9.504 0.417 -3.377 1.00 97.00 101 ASP A CA 1
ATOM 831 C C . ASP A 1 101 ? -8.985 0.172 -1.955 1.00 97.00 101 ASP A C 1
ATOM 833 O O . ASP A 1 101 ? -8.801 -0.968 -1.519 1.00 97.00 101 ASP A O 1
ATOM 837 N N . VAL A 1 102 ? -8.760 1.257 -1.214 1.00 96.19 102 VAL A N 1
ATOM 838 C CA . VAL A 1 102 ? -8.316 1.203 0.181 1.00 96.19 102 VAL A CA 1
ATOM 839 C C . VAL A 1 102 ? -9.512 1.277 1.128 1.00 96.19 102 VAL A C 1
ATOM 841 O O . VAL A 1 102 ? -10.337 2.187 1.053 1.00 96.19 102 VAL A O 1
ATOM 844 N N . LEU A 1 103 ? -9.595 0.322 2.049 1.00 95.38 103 LEU A N 1
ATOM 845 C CA . LEU A 1 103 ? -10.485 0.387 3.197 1.00 95.38 103 LEU A CA 1
ATOM 846 C C . LEU A 1 103 ? -9.729 1.018 4.353 1.00 95.38 103 LEU A C 1
ATOM 848 O O . LEU A 1 103 ? -8.648 0.557 4.715 1.00 95.38 103 LEU A O 1
ATOM 852 N N . VAL A 1 104 ? -10.332 2.037 4.952 1.00 94.75 104 VAL A N 1
ATOM 853 C CA . VAL A 1 104 ? -9.835 2.675 6.168 1.00 94.75 104 VAL A CA 1
ATOM 854 C C . VAL A 1 104 ? -10.754 2.281 7.316 1.00 94.75 104 VAL A C 1
ATOM 856 O O . VAL A 1 104 ? -11.963 2.505 7.254 1.00 94.75 104 VAL A O 1
ATOM 859 N N . CYS A 1 105 ? -10.178 1.681 8.352 1.00 93.06 105 CYS A N 1
ATOM 860 C CA . CYS A 1 105 ? -10.892 1.123 9.493 1.00 93.06 105 CYS A CA 1
ATOM 861 C C . CYS A 1 105 ? -10.479 1.820 10.792 1.00 93.06 105 CYS A C 1
ATOM 863 O O . CYS A 1 105 ? -9.352 2.309 10.928 1.00 93.06 105 CYS A O 1
ATOM 865 N N . CYS A 1 106 ? -11.386 1.801 11.767 1.00 92.94 106 CYS A N 1
ATOM 866 C CA . CYS A 1 106 ? -11.097 2.202 13.136 1.00 92.94 106 CYS A CA 1
ATOM 867 C C . CYS A 1 106 ? -11.098 0.954 14.031 1.00 92.94 106 CYS A C 1
ATOM 869 O O . CYS A 1 106 ? -12.111 0.261 14.146 1.00 92.94 106 CYS A O 1
ATOM 871 N N . PHE A 1 107 ? -9.961 0.647 14.648 1.00 88.75 107 PHE A N 1
ATOM 872 C CA . PHE A 1 107 ? -9.787 -0.464 15.580 1.00 88.75 107 PHE A CA 1
ATOM 873 C C . PHE A 1 107 ? -9.586 0.072 16.991 1.00 88.75 107 PHE A C 1
ATOM 875 O O . PHE A 1 107 ? -8.599 0.746 17.262 1.00 88.75 107 PHE A O 1
ATOM 882 N N . GLY A 1 108 ? -10.532 -0.211 17.889 1.00 86.50 108 GLY A N 1
ATOM 883 C CA . GLY A 1 108 ? -10.444 0.202 19.296 1.00 86.50 108 GLY A CA 1
ATOM 884 C C . GLY A 1 108 ? -10.510 1.717 19.545 1.00 86.50 108 GLY A C 1
ATOM 885 O O . GLY A 1 108 ? -10.428 2.132 20.692 1.00 86.50 108 GLY A O 1
ATOM 886 N N . SER A 1 109 ? -10.700 2.530 18.503 1.00 89.94 109 SER A N 1
ATOM 887 C CA . SER A 1 109 ? -10.762 3.995 18.546 1.00 89.94 109 SER A CA 1
ATOM 888 C C . SER A 1 109 ? -11.863 4.496 17.599 1.00 89.94 109 SER A C 1
ATOM 890 O O . SER A 1 109 ? -12.182 3.796 16.636 1.00 89.94 109 SER A O 1
ATOM 892 N N . PRO A 1 110 ? -12.475 5.676 17.824 1.00 88.81 110 PRO A N 1
ATOM 893 C CA . PRO A 1 110 ? -13.328 6.323 16.823 1.00 88.81 110 PRO A CA 1
ATOM 894 C C . PRO A 1 110 ? -12.531 6.890 15.636 1.00 88.81 110 PRO A C 1
ATOM 896 O O . PRO A 1 110 ? -13.104 7.146 14.577 1.00 88.81 110 PRO A O 1
ATOM 899 N N . THR A 1 111 ? -11.223 7.083 15.801 1.00 93.44 111 THR A N 1
ATOM 900 C CA . THR A 1 111 ? -10.341 7.652 14.785 1.00 93.44 111 THR A CA 1
ATOM 901 C C . THR A 1 111 ? -9.756 6.547 13.903 1.00 93.44 111 THR A C 1
ATOM 903 O O . THR A 1 111 ? -9.387 5.473 14.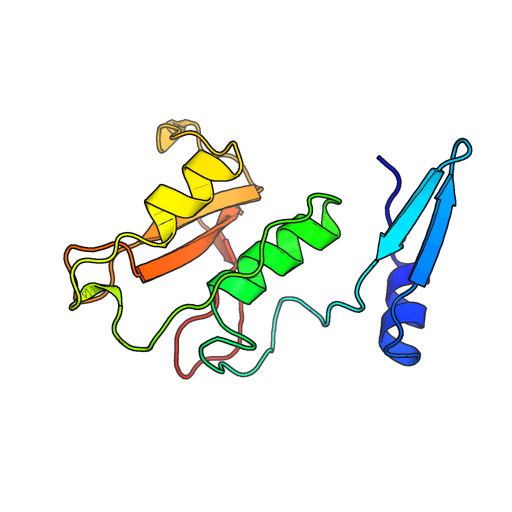379 1.00 93.44 111 THR A O 1
ATOM 906 N N . ALA A 1 112 ? -9.668 6.814 12.599 1.00 93.12 112 ALA A N 1
ATOM 907 C CA . ALA A 1 112 ? -9.111 5.885 11.623 1.00 93.12 112 ALA A CA 1
ATOM 908 C C . ALA A 1 112 ? -7.640 5.566 11.923 1.00 93.12 112 ALA A C 1
ATOM 910 O O . ALA A 1 112 ? -6.794 6.464 11.960 1.00 93.12 112 ALA A O 1
ATOM 911 N N . ASN A 1 113 ? -7.330 4.279 12.086 1.00 93.38 113 ASN A N 1
ATOM 912 C CA . ASN A 1 113 ? -5.995 3.818 12.471 1.00 93.38 113 ASN A CA 1
ATOM 913 C C . ASN A 1 113 ? -5.504 2.563 11.735 1.00 93.38 113 ASN A C 1
ATOM 915 O O . ASN A 1 113 ? -4.388 2.104 11.977 1.00 93.38 113 ASN A O 1
ATOM 919 N N . HIS A 1 114 ? -6.279 2.035 10.789 1.00 95.50 114 HIS A N 1
ATOM 920 C CA . HIS A 1 114 ? -5.876 0.881 9.996 1.00 95.50 114 HIS A CA 1
ATOM 921 C C . HIS A 1 114 ? -6.277 1.032 8.530 1.00 95.50 114 HIS A C 1
ATOM 923 O O . HIS A 1 114 ? -7.347 1.561 8.231 1.00 95.50 114 HIS A O 1
ATOM 929 N N . ALA A 1 115 ? -5.443 0.517 7.625 1.00 95.81 115 ALA A N 1
ATOM 930 C CA . ALA A 1 115 ? -5.744 0.431 6.202 1.00 95.81 115 ALA A CA 1
ATOM 931 C C . ALA A 1 115 ? -5.572 -0.992 5.660 1.00 95.81 115 ALA A C 1
ATOM 933 O O . ALA A 1 115 ? -4.670 -1.729 6.062 1.00 95.81 115 ALA A O 1
ATOM 934 N N . ALA A 1 116 ? -6.431 -1.345 4.709 1.00 97.06 116 ALA A N 1
ATOM 935 C CA . ALA A 1 116 ? -6.406 -2.599 3.968 1.00 97.06 116 ALA A CA 1
ATOM 936 C C . ALA A 1 116 ? -6.697 -2.335 2.487 1.00 97.06 116 ALA A C 1
ATOM 938 O O . ALA A 1 116 ? -7.389 -1.377 2.154 1.00 97.06 116 ALA A O 1
ATOM 939 N N . ILE A 1 117 ? -6.207 -3.190 1.592 1.00 97.88 117 ILE A N 1
ATOM 940 C CA . ILE A 1 117 ? -6.526 -3.125 0.162 1.00 97.88 117 ILE A CA 1
ATOM 941 C C . ILE A 1 117 ? -7.612 -4.141 -0.153 1.00 97.88 117 ILE A C 1
ATOM 943 O O . ILE A 1 117 ? -7.463 -5.327 0.142 1.00 97.88 117 ILE A O 1
ATOM 947 N N . TYR A 1 118 ? -8.678 -3.690 -0.805 1.00 97.69 118 TYR A N 1
ATOM 948 C CA . TYR A 1 118 ? -9.707 -4.575 -1.318 1.00 97.69 118 TYR A CA 1
ATOM 949 C C . TYR A 1 118 ? -9.157 -5.425 -2.460 1.00 97.69 118 TYR A C 1
ATOM 951 O O . TYR A 1 118 ? -8.645 -4.899 -3.446 1.00 97.69 118 TYR A O 1
ATOM 959 N N . CYS A 1 119 ? -9.276 -6.747 -2.361 1.00 96.88 119 CYS A N 1
ATOM 960 C CA . CYS A 1 119 ? -8.824 -7.661 -3.409 1.00 96.88 119 CYS A CA 1
ATOM 961 C C . CYS A 1 119 ? -9.965 -8.208 -4.280 1.00 96.88 119 CYS A C 1
ATOM 963 O O . CYS A 1 119 ? -9.704 -9.057 -5.134 1.00 96.88 119 CYS A O 1
ATOM 965 N N . GLY A 1 120 ? -11.204 -7.745 -4.077 1.00 95.56 120 GLY A N 1
ATOM 966 C CA . GLY A 1 120 ? -12.397 -8.325 -4.698 1.00 95.56 120 GLY A CA 1
ATOM 967 C C . GLY A 1 120 ? -12.914 -9.558 -3.955 1.00 95.56 120 GLY A C 1
ATOM 968 O O . GLY A 1 120 ? -12.207 -10.158 -3.151 1.00 95.56 120 GLY A O 1
ATOM 969 N N . GLY A 1 121 ? -14.172 -9.933 -4.205 1.00 92.81 121 GLY A N 1
ATOM 970 C CA . GLY A 1 121 ? -14.759 -11.164 -3.655 1.00 92.81 121 GLY A CA 1
ATOM 971 C C . GLY A 1 121 ? -14.849 -11.210 -2.124 1.00 92.81 121 GLY A C 1
ATOM 972 O O . GLY A 1 121 ? -14.935 -12.294 -1.559 1.00 92.81 121 GLY A O 1
ATOM 973 N N . GLY A 1 122 ? -14.811 -10.052 -1.455 1.00 91.31 122 GLY A N 1
ATOM 974 C CA . GLY A 1 122 ? -14.767 -9.959 0.009 1.00 91.31 122 GLY A CA 1
ATOM 975 C C . GLY A 1 122 ? -13.384 -10.181 0.639 1.00 91.31 122 GLY A C 1
ATOM 976 O O . GLY A 1 122 ? -13.288 -10.178 1.861 1.00 91.31 122 GLY A O 1
ATOM 977 N N . GLU A 1 123 ? -12.325 -10.353 -0.157 1.00 96.38 123 GLU A N 1
ATOM 978 C CA . GLU A 1 123 ? -10.956 -10.574 0.334 1.00 96.38 123 GLU A CA 1
ATOM 979 C C . GLU A 1 123 ? -10.191 -9.253 0.528 1.00 96.38 123 GLU A C 1
ATOM 981 O O . GLU A 1 123 ? -10.414 -8.279 -0.203 1.00 96.38 123 GLU A O 1
ATOM 986 N N . LEU A 1 124 ? -9.261 -9.224 1.493 1.00 97.12 124 LEU A N 1
ATOM 987 C CA . LEU A 1 124 ? -8.526 -8.023 1.900 1.00 97.12 124 LEU A CA 1
ATOM 988 C C . LEU A 1 124 ? -7.036 -8.310 2.084 1.00 97.12 124 LEU A C 1
ATOM 990 O O . LEU A 1 124 ? -6.652 -9.096 2.938 1.00 97.12 124 LEU A O 1
ATOM 994 N N . LEU A 1 125 ? -6.176 -7.569 1.392 1.00 98.06 125 LEU A N 1
ATOM 995 C CA . LEU A 1 125 ? -4.754 -7.535 1.719 1.00 98.06 125 LEU A CA 1
ATOM 996 C C . LEU A 1 125 ? -4.517 -6.548 2.869 1.00 98.06 125 LEU A C 1
ATOM 998 O O . LEU A 1 125 ? -4.735 -5.346 2.713 1.00 98.06 125 LEU A O 1
ATOM 1002 N N . HIS A 1 126 ? -4.042 -7.041 4.011 1.00 97.31 126 HIS A N 1
ATOM 1003 C CA . HIS A 1 126 ? -3.799 -6.211 5.191 1.00 97.31 126 HIS A CA 1
ATOM 1004 C C . HIS A 1 126 ? -2.646 -6.707 6.072 1.00 97.31 126 HIS A C 1
ATOM 1006 O O . HIS A 1 126 ? -2.136 -7.822 5.923 1.00 97.31 126 HIS A O 1
ATOM 1012 N N . HIS A 1 127 ? -2.223 -5.850 7.002 1.00 97.62 127 HIS A N 1
ATOM 1013 C CA . HIS A 1 127 ? -1.179 -6.154 7.975 1.00 97.62 127 HIS A CA 1
ATOM 1014 C C . HIS A 1 127 ? -1.654 -5.774 9.375 1.00 97.62 127 HIS A C 1
ATOM 1016 O O . HIS A 1 127 ? -1.599 -4.610 9.771 1.00 97.62 127 HIS A O 1
ATOM 1022 N N . ILE A 1 128 ? -2.189 -6.753 10.096 1.00 94.75 128 ILE A N 1
ATOM 1023 C CA . ILE A 1 128 ? -2.650 -6.569 11.474 1.00 94.75 128 ILE A CA 1
ATOM 1024 C C . ILE A 1 128 ? -1.428 -6.629 12.409 1.00 94.75 128 ILE A C 1
ATOM 1026 O O . ILE A 1 128 ? -0.542 -7.449 12.152 1.00 94.75 128 ILE A O 1
ATOM 1030 N N . PRO A 1 129 ? -1.378 -5.812 13.482 1.00 93.06 129 PRO A N 1
ATOM 1031 C CA . PRO A 1 129 ? -0.392 -5.974 14.549 1.00 93.06 129 PRO A C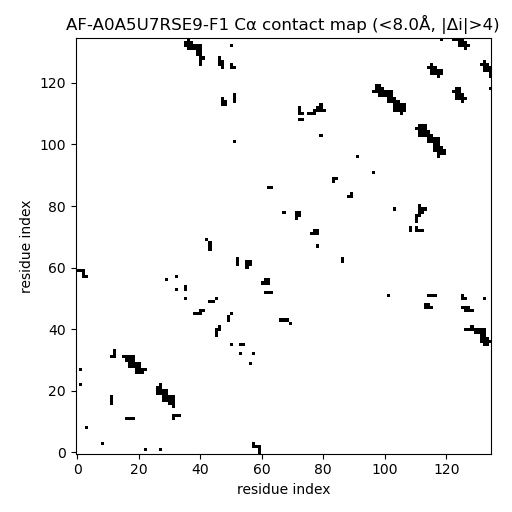A 1
ATOM 1032 C C . PRO A 1 129 ? -0.258 -7.432 15.013 1.00 93.06 129 PRO A C 1
ATOM 1034 O O . PRO A 1 129 ? -1.238 -8.181 15.040 1.00 93.06 129 PRO A O 1
ATOM 1037 N N . ASP A 1 130 ? 0.970 -7.835 15.340 1.00 92.56 130 ASP A N 1
ATOM 1038 C CA . ASP A 1 130 ? 1.332 -9.181 15.813 1.00 92.56 130 ASP A CA 1
ATOM 1039 C C . ASP A 1 130 ? 1.044 -10.341 14.839 1.00 92.56 130 ASP A C 1
ATOM 1041 O O . ASP A 1 130 ? 1.084 -11.513 15.219 1.00 92.56 130 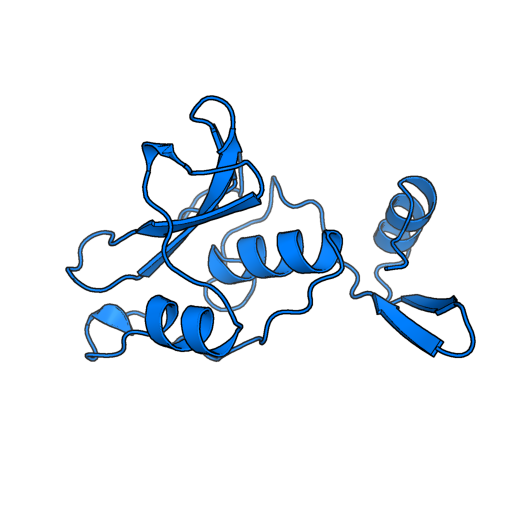ASP A O 1
ATOM 1045 N N . GLN A 1 131 ? 0.778 -10.050 13.562 1.00 96.19 131 GLN A N 1
ATOM 1046 C CA . GLN A 1 131 ? 0.545 -11.056 12.526 1.00 96.19 131 GLN A CA 1
ATOM 1047 C C . GLN A 1 131 ? 1.434 -10.817 11.313 1.00 96.19 131 GLN A C 1
ATOM 1049 O O . GLN A 1 131 ? 1.861 -9.698 11.046 1.00 96.19 131 GLN A O 1
ATOM 1054 N N . LEU A 1 132 ? 1.665 -11.879 10.537 1.00 97.81 132 LEU A N 1
ATOM 1055 C CA . LEU A 1 132 ? 2.243 -11.722 9.210 1.00 97.81 132 LEU A CA 1
ATOM 1056 C C . LEU A 1 132 ? 1.235 -11.061 8.266 1.00 97.81 132 LEU A C 1
ATOM 1058 O O . LEU A 1 132 ? 0.040 -11.373 8.312 1.00 97.81 132 LEU A O 1
ATOM 1062 N N . SER A 1 133 ? 1.716 -10.204 7.366 1.00 98.12 133 SER A N 1
ATOM 1063 C CA . SER A 1 133 ? 0.871 -9.636 6.310 1.00 98.12 133 SER A CA 1
ATOM 1064 C C . SER A 1 133 ? 0.249 -10.730 5.430 1.00 98.12 133 SER A C 1
ATOM 1066 O O . SER A 1 133 ? 0.910 -11.705 5.055 1.00 98.12 133 SER A O 1
ATOM 1068 N N . LYS A 1 134 ? -1.034 -10.585 5.086 1.00 96.81 134 LYS A N 1
ATOM 1069 C CA . LYS A 1 134 ? -1.813 -11.625 4.393 1.00 96.81 134 LYS A CA 1
ATOM 1070 C C . LYS A 1 134 ? -2.993 -11.048 3.612 1.00 96.81 134 LYS A C 1
ATOM 1072 O O . LYS A 1 134 ? -3.334 -9.879 3.787 1.00 96.81 134 LYS A O 1
ATOM 1077 N N . ARG A 1 135 ? -3.563 -11.891 2.752 1.00 92.75 135 ARG A N 1
ATOM 1078 C CA . ARG A 1 135 ? -4.822 -11.670 2.033 1.00 92.75 135 ARG A CA 1
ATOM 1079 C C . ARG A 1 135 ? -5.991 -12.309 2.783 1.00 92.75 135 ARG A C 1
ATOM 1081 O O . ARG A 1 135 ? -5.704 -13.243 3.569 1.00 92.75 135 ARG A O 1
#

Radius of gyration: 15.79 Å; Cα contacts (8 Å, |Δi|>4): 198; chains: 1; bounding box: 41×28×44 Å

Sequence (135 aa):
MPFLSSGDRTIQLQTALAWWLMCDEQIYKFRCVPHLTGRQFEHGVTDCYTLFRDAYHLAGIDLPDFHREDDWWDKGQNLYLDNLEASGFYRVSADRAQPGDVLVCCFGSPTANHAAIYCGGGELLHHIPDQLSKR

Foldseek 3Di:
DDAQDPVSLVVCLVVQDWDWDQDPNDIDIQHNDPPLWQDADDPLPNFFVVSLQSVVVNVVQHADRDDDDPPVLVVVDQVVVVRCVVSVDDDDDPVPDDFQDKDFDDDPHPHTDGIWTDHPPPDTFGGDHPDTTDD

Solvent-accessible surface area (backbone atoms only — not comparable to full-atom values): 8285 Å² total; per-residue (Å²): 132,83,75,79,48,76,68,53,50,55,53,32,63,75,67,66,42,69,46,77,47,80,55,94,98,38,81,45,81,42,73,57,72,76,71,77,51,71,37,66,54,37,85,84,68,40,28,21,64,46,49,51,41,48,55,36,41,72,73,62,41,85,63,87,88,75,93,64,62,89,68,38,46,81,72,77,43,52,62,56,66,58,52,38,47,75,71,70,50,76,92,72,55,81,94,69,65,48,64,72,41,75,47,76,38,53,74,99,45,96,35,50,72,44,42,31,29,32,63,44,98,90,40,43,39,37,34,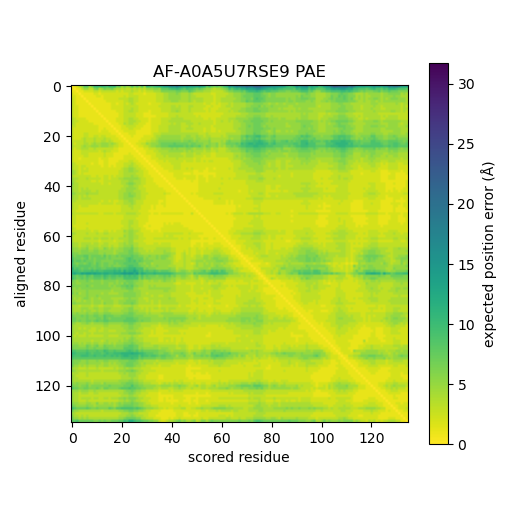53,84,95,34,57,16,38,104

pLDDT: mean 93.67, std 3.38, range [74.69, 98.12]

Organism: Salmonella enterica (NCBI:txid28901)

InterPro domains:
  IPR000064 Endopeptidase, NLPC/P60 domain [PF00877] (38-128)
  IPR000064 Endopeptidase, NLPC/P60 domain [PS51935] (15-135)
  IPR038765 Papain-like cysteine peptidase superfamily [SSF54001] (27-127)

Mean predicted aligned error: 3.58 Å

Secondary structure (DSSP, 8-state):
-----HHHHHHHHHHT--EEEEETTEEEEE-----SSSPPPBTTTBSHHHHHHHHHHHTT--PPP----TTGGGTT--HHHHHHHHTT-----GGG--TTPEEEE-SSSSS--EEEEE-STT-EEE--TTS--B-

Nearest PDB structures (foldseek):
  4xcm-assembly1_B  TM=6.404E-01  e=3.853E-02  Thermus thermophilus HB8
  8i2f-assembly1_B  TM=6.563E-01  e=3.991E-01  Bacillus subtilis subsp. subtilis str. 168